Protein AF-A0A9E3RQC8-F1 (afdb_monomer_lite)

pLDDT: mean 77.45, std 16.94, range [36.75, 97.0]

Sequence (152 aa):
MVALAWPIGEGFVTQTVGWWGEYVALGPQVWKTPVYCMLIGWLSSTHIFYVGRRTLEFGFEMKWAVANTALTALLLGILGENLFVWAGMWRYHESTSDWFSVPAFVPVAYAAGYSVLPLLRNWRLASTTLVWATTLLLASIGLGLATGFFPR

Secondary structure (DSSP, 8-state):
-HHHHHHHHHHHHHHHH---EE----STTTTTHHHHHHHHHHHHHHHHHHHHHHHHHTT--HHHHHHHHHHHHHHHHHHHHHHHHHTTS-EEPP-SSEETTEETHHHHHHHHHHHTGGGGTTS-HHHHHHHHHHHHHHHHHHHHHHTT-S--

Structure (mmCIF, N/CA/C/O backbone):
data_AF-A0A9E3RQC8-F1
#
_entry.id   AF-A0A9E3RQC8-F1
#
loop_
_atom_site.group_PDB
_atom_site.id
_atom_site.type_symbol
_atom_site.label_atom_id
_atom_site.label_alt_id
_atom_site.label_comp_id
_atom_site.label_asym_id
_atom_site.label_entity_id
_atom_site.label_seq_id
_atom_site.pdbx_PDB_ins_code
_atom_site.Cartn_x
_atom_site.Cartn_y
_atom_site.Cartn_z
_atom_site.occupancy
_atom_site.B_iso_or_equiv
_atom_site.auth_seq_id
_atom_site.auth_comp_id
_atom_site.auth_asym_id
_atom_site.auth_atom_id
_atom_site.pdbx_PDB_model_num
ATOM 1 N N . MET A 1 1 ? -14.088 -7.291 -3.295 1.00 36.88 1 MET A N 1
ATOM 2 C CA . MET A 1 1 ? -14.185 -5.935 -3.887 1.00 36.88 1 MET A CA 1
ATOM 3 C C . MET A 1 1 ? -12.816 -5.311 -4.123 1.00 36.88 1 MET A C 1
ATOM 5 O O . MET A 1 1 ? -12.560 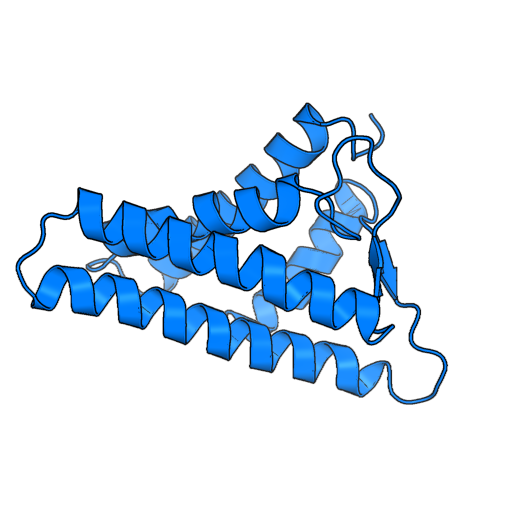-4.974 -5.266 1.00 36.88 1 MET A O 1
ATOM 9 N N . VAL A 1 2 ? -11.913 -5.257 -3.131 1.00 39.19 2 VAL A N 1
ATOM 10 C CA . VAL A 1 2 ? -10.510 -4.794 -3.309 1.00 39.19 2 VAL A CA 1
ATOM 11 C C . VAL A 1 2 ? -9.800 -5.498 -4.479 1.00 39.19 2 VAL A C 1
ATOM 13 O O . VAL A 1 2 ? -9.221 -4.850 -5.338 1.00 39.19 2 VAL A O 1
ATOM 16 N N . ALA A 1 3 ? -9.983 -6.816 -4.574 1.00 37.09 3 ALA A N 1
ATOM 17 C CA . ALA A 1 3 ? -9.513 -7.668 -5.665 1.00 37.09 3 ALA A CA 1
ATOM 18 C C . ALA A 1 3 ? -9.962 -7.214 -7.079 1.00 37.09 3 ALA A C 1
ATOM 20 O O . ALA A 1 3 ? -9.180 -7.275 -8.015 1.00 37.09 3 ALA A O 1
ATOM 21 N N . LEU A 1 4 ? -11.197 -6.729 -7.250 1.00 39.62 4 LEU A N 1
ATOM 22 C CA . LEU A 1 4 ? -11.721 -6.287 -8.557 1.00 39.62 4 LEU A CA 1
ATOM 23 C C . LEU A 1 4 ? -11.396 -4.819 -8.857 1.00 39.62 4 LEU A C 1
ATOM 25 O O . LEU A 1 4 ? -11.308 -4.432 -10.018 1.00 39.62 4 LEU A O 1
ATOM 29 N N . ALA A 1 5 ? -11.217 -4.007 -7.814 1.00 48.97 5 ALA A N 1
ATOM 30 C CA . ALA A 1 5 ? -10.860 -2.601 -7.950 1.00 48.97 5 ALA A CA 1
ATOM 31 C C . ALA A 1 5 ? -9.422 -2.419 -8.453 1.00 48.97 5 ALA A C 1
ATOM 33 O O . ALA A 1 5 ? -9.152 -1.439 -9.135 1.00 48.97 5 ALA A O 1
ATOM 34 N N . TRP A 1 6 ? -8.529 -3.368 -8.157 1.00 49.19 6 TRP A N 1
ATOM 35 C CA . TRP A 1 6 ? -7.134 -3.318 -8.588 1.00 49.19 6 TRP A CA 1
ATOM 36 C C . TRP A 1 6 ? -6.960 -3.346 -10.118 1.00 49.19 6 TRP A C 1
ATOM 38 O O . TRP A 1 6 ? -6.456 -2.361 -10.637 1.00 49.19 6 TRP A O 1
ATOM 48 N N . PRO A 1 7 ? -7.433 -4.359 -10.878 1.00 50.59 7 PRO A N 1
ATOM 49 C CA . PRO A 1 7 ? -7.249 -4.382 -12.335 1.00 50.59 7 PRO A CA 1
ATOM 50 C C . PRO A 1 7 ? -7.977 -3.237 -13.059 1.00 50.59 7 PRO A C 1
ATOM 52 O O . PRO A 1 7 ? -7.489 -2.736 -14.067 1.00 50.59 7 PRO A O 1
ATOM 55 N N . ILE A 1 8 ? -9.129 -2.788 -12.543 1.00 53.41 8 ILE A N 1
ATOM 56 C CA . ILE A 1 8 ? -9.865 -1.641 -13.106 1.00 53.41 8 ILE A CA 1
ATOM 57 C C . ILE A 1 8 ? -9.125 -0.329 -12.815 1.00 53.41 8 ILE A C 1
ATOM 59 O O . ILE A 1 8 ? -8.983 0.509 -13.702 1.00 53.41 8 ILE A O 1
ATOM 63 N N . GLY A 1 9 ? -8.650 -0.152 -11.581 1.00 55.91 9 GLY A N 1
ATOM 64 C CA . GLY A 1 9 ? -7.890 1.021 -11.163 1.00 55.91 9 GLY A CA 1
ATOM 65 C C . GLY A 1 9 ? -6.545 1.111 -11.874 1.00 55.91 9 GLY A C 1
ATOM 66 O O . GLY A 1 9 ? -6.210 2.169 -12.392 1.00 55.91 9 GLY A O 1
ATOM 67 N N . GLU A 1 10 ? -5.822 -0.003 -11.977 1.00 53.72 10 GLU A N 1
ATOM 68 C CA . GLU A 1 10 ? -4.589 -0.124 -12.754 1.00 53.72 10 GLU A CA 1
ATOM 69 C C . GLU A 1 10 ? -4.846 0.234 -14.219 1.00 53.72 10 GLU A C 1
ATOM 71 O O . GLU A 1 10 ? -4.161 1.100 -14.754 1.00 53.72 10 GLU A O 1
ATOM 76 N N . GLY A 1 11 ? -5.888 -0.327 -14.845 1.00 51.75 11 GLY A N 1
ATOM 77 C CA . GLY A 1 11 ? -6.274 0.017 -16.215 1.00 51.75 11 GLY A CA 1
ATOM 78 C C . GLY A 1 11 ? -6.578 1.507 -16.407 1.00 51.75 11 GLY A C 1
ATOM 79 O O . GLY A 1 11 ? -6.119 2.103 -17.379 1.00 51.75 11 GLY A O 1
ATOM 80 N N . PHE A 1 12 ? -7.289 2.132 -15.464 1.00 55.97 12 PHE A N 1
ATOM 81 C CA . PHE A 1 12 ? -7.585 3.564 -15.513 1.00 55.97 12 PHE A CA 1
ATOM 82 C C . PHE A 1 12 ? -6.316 4.411 -15.358 1.00 55.97 12 PHE A C 1
ATOM 84 O O . PHE A 1 12 ? -6.038 5.239 -16.218 1.00 55.97 12 PHE A O 1
ATOM 91 N N . VAL A 1 13 ? -5.503 4.155 -14.326 1.00 55.75 13 VAL A N 1
ATOM 92 C CA . VAL A 1 13 ? -4.241 4.875 -14.061 1.00 55.75 13 VAL A CA 1
ATOM 93 C C . VAL A 1 13 ? -3.300 4.786 -15.254 1.00 55.75 13 VAL A C 1
ATOM 95 O O . VAL A 1 13 ? -2.778 5.804 -15.697 1.00 55.75 13 VAL A O 1
ATOM 98 N N . THR A 1 14 ? -3.156 3.590 -15.817 1.00 58.22 14 THR A N 1
ATOM 99 C CA . THR A 1 14 ? -2.349 3.324 -17.012 1.00 58.22 14 THR A CA 1
ATOM 100 C C . THR A 1 14 ? -2.768 4.187 -18.189 1.00 58.22 14 THR A C 1
ATOM 102 O O . THR A 1 14 ? -1.927 4.792 -18.851 1.00 58.22 14 THR A O 1
ATOM 105 N N . GLN A 1 15 ? -4.073 4.239 -18.461 1.00 57.78 15 GLN A N 1
ATOM 106 C CA . GLN A 1 15 ? -4.615 5.003 -19.578 1.00 57.78 15 GLN A CA 1
ATOM 107 C C . GLN A 1 15 ? -4.525 6.512 -19.340 1.00 57.78 15 GLN A C 1
ATOM 109 O O . GLN A 1 15 ? -4.327 7.257 -20.295 1.00 57.78 15 GLN A O 1
ATOM 114 N N . THR A 1 16 ? -4.671 6.972 -18.094 1.00 57.59 16 THR A N 1
ATOM 115 C CA . THR A 1 16 ? -4.724 8.407 -17.779 1.00 57.59 16 THR A CA 1
ATOM 116 C C . THR A 1 16 ? -3.370 9.046 -17.487 1.00 57.59 16 THR A C 1
ATOM 118 O O . THR A 1 16 ? -3.202 10.228 -17.762 1.00 57.59 16 THR A O 1
ATOM 121 N N . VAL A 1 17 ? -2.425 8.305 -16.904 1.00 56.12 17 VAL A N 1
ATOM 122 C CA . VAL A 1 17 ? -1.144 8.839 -16.393 1.00 56.12 17 VAL A CA 1
ATOM 123 C C . VAL A 1 17 ? 0.069 8.177 -17.065 1.00 56.12 17 VAL A C 1
ATOM 125 O O . VAL A 1 17 ? 1.209 8.555 -16.816 1.00 56.12 17 VAL A O 1
ATOM 128 N N . GLY A 1 18 ? -0.161 7.207 -17.952 1.00 53.84 18 GLY A N 1
ATOM 129 C CA . GLY A 1 18 ? 0.891 6.404 -18.563 1.00 53.84 18 GLY A CA 1
ATOM 130 C C . GLY A 1 18 ? 1.216 5.147 -17.751 1.00 53.84 18 GLY A C 1
ATOM 131 O O . GLY A 1 18 ? 0.959 5.046 -16.552 1.00 53.84 18 GLY A O 1
ATOM 132 N N . TRP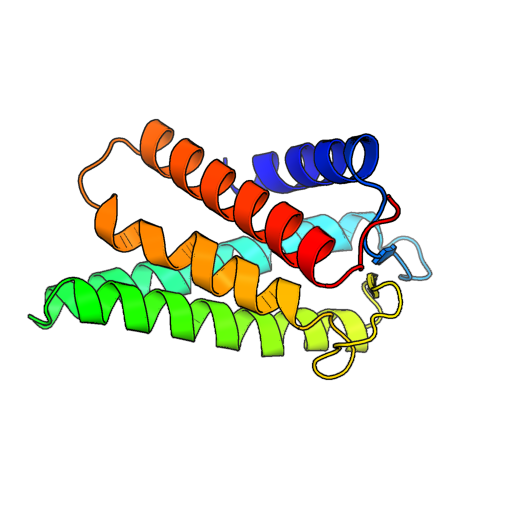 A 1 19 ? 1.749 4.144 -18.444 1.00 57.75 19 TRP A N 1
ATOM 133 C CA . TRP A 1 19 ? 2.053 2.823 -17.892 1.00 57.75 19 TRP A CA 1
ATOM 134 C C . TRP A 1 19 ? 3.338 2.852 -17.044 1.00 57.75 19 TRP A C 1
ATOM 136 O O . TRP A 1 19 ? 4.378 3.331 -17.491 1.00 57.75 19 TR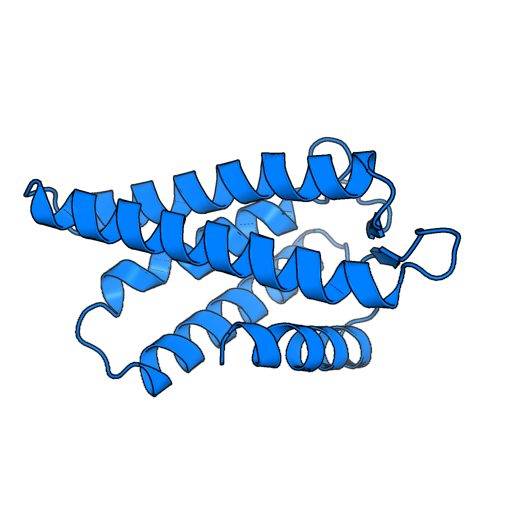P A O 1
ATOM 146 N N . TRP A 1 20 ? 3.258 2.333 -15.817 1.00 64.94 20 TRP A N 1
ATOM 147 C CA . TRP A 1 20 ? 4.324 2.339 -14.801 1.00 64.94 20 TRP A CA 1
ATOM 148 C C . TRP A 1 20 ? 5.304 1.150 -14.822 1.00 64.94 20 TRP A C 1
ATOM 150 O O . TRP A 1 20 ? 6.262 1.139 -14.055 1.00 64.94 20 TRP A O 1
ATOM 160 N N . GLY A 1 21 ? 5.111 0.145 -15.673 1.00 57.81 21 GLY A N 1
ATOM 161 C CA . GLY A 1 21 ? 5.970 -1.044 -15.710 1.00 57.81 21 GLY A CA 1
ATOM 162 C C . GLY A 1 21 ? 5.810 -1.814 -17.009 1.00 57.81 21 GLY A C 1
ATOM 163 O O . GLY A 1 21 ? 5.322 -1.258 -17.964 1.00 57.81 21 GLY A O 1
ATOM 164 N N . GLU A 1 22 ? 6.193 -3.078 -17.091 1.00 59.75 22 GLU A N 1
ATOM 165 C CA . GLU A 1 22 ? 5.791 -3.995 -18.156 1.00 59.75 22 GLU A CA 1
ATOM 166 C C . GLU A 1 22 ? 5.656 -5.399 -17.570 1.00 59.75 22 GLU A C 1
ATOM 168 O O . GLU A 1 22 ? 6.498 -5.833 -16.783 1.00 59.75 22 GLU A O 1
ATOM 173 N N . TYR A 1 23 ? 4.621 -6.142 -17.959 1.00 57.34 23 TYR A N 1
ATOM 174 C CA . TYR A 1 23 ? 4.539 -7.563 -17.627 1.00 57.34 23 TYR A CA 1
ATOM 175 C C . TYR A 1 23 ? 5.551 -8.331 -18.485 1.00 57.34 23 TYR A C 1
ATOM 177 O O . TYR A 1 23 ? 5.408 -8.391 -19.704 1.00 57.34 23 TYR A O 1
ATOM 185 N N . VAL A 1 24 ? 6.575 -8.913 -17.854 1.00 55.56 24 VAL A N 1
ATOM 186 C CA . VAL A 1 24 ? 7.699 -9.578 -18.555 1.00 55.56 24 VAL A CA 1
ATOM 187 C C . VAL A 1 24 ? 7.570 -11.102 -18.544 1.00 55.56 24 VAL A C 1
ATOM 189 O O . VAL A 1 24 ? 8.392 -11.798 -19.134 1.00 55.56 24 VAL A O 1
ATOM 192 N N . ALA A 1 25 ? 6.538 -11.652 -17.901 1.00 52.72 25 ALA A N 1
ATOM 193 C CA . ALA A 1 25 ? 6.374 -13.096 -17.788 1.00 52.72 25 ALA A CA 1
ATOM 194 C C . ALA A 1 25 ? 6.217 -13.761 -19.176 1.00 52.72 25 ALA A C 1
ATOM 196 O O . ALA A 1 25 ? 5.145 -13.747 -19.784 1.00 52.72 25 ALA A O 1
ATOM 197 N N . LEU A 1 26 ? 7.300 -14.376 -19.664 1.00 39.16 26 LEU A N 1
ATOM 198 C CA . LEU A 1 26 ? 7.338 -15.187 -20.879 1.00 39.16 26 LE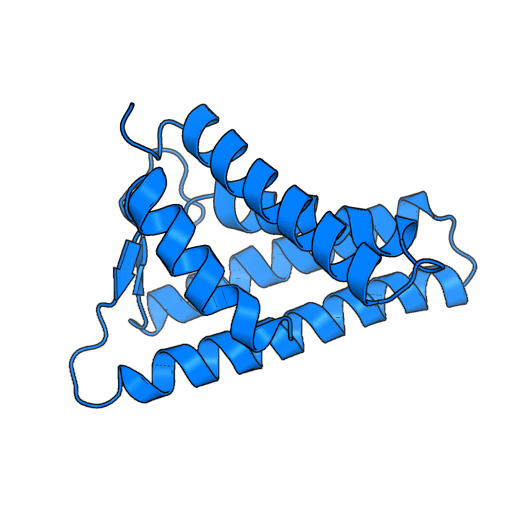U A CA 1
ATOM 199 C C . LEU A 1 26 ? 6.555 -16.493 -20.654 1.00 39.16 26 LEU A C 1
ATOM 201 O O . LEU A 1 26 ? 7.033 -17.411 -19.989 1.00 39.16 26 LEU A O 1
ATOM 205 N N . GLY A 1 27 ? 5.348 -16.595 -21.221 1.00 41.50 27 GLY A N 1
ATOM 206 C CA . GLY A 1 27 ? 4.599 -17.854 -21.345 1.00 41.50 27 GLY A CA 1
ATOM 207 C C . GLY A 1 27 ? 3.102 -17.768 -20.999 1.00 41.50 27 GLY A C 1
ATOM 208 O O . GLY A 1 27 ? 2.620 -16.722 -20.566 1.00 41.50 27 GLY A O 1
ATOM 209 N N . PRO A 1 28 ? 2.338 -18.876 -21.135 1.00 36.75 28 PRO A N 1
ATOM 210 C CA . PRO A 1 28 ? 0.875 -18.942 -20.940 1.00 36.75 28 PRO A CA 1
ATOM 211 C C . PRO A 1 28 ? 0.391 -18.666 -19.495 1.00 36.75 28 PRO A C 1
ATOM 213 O O . PRO A 1 28 ? -0.760 -18.933 -19.153 1.00 36.75 28 PRO A O 1
ATOM 216 N N . GLN A 1 29 ? 1.255 -18.131 -18.629 1.00 43.12 29 GLN A N 1
ATOM 217 C CA . GLN A 1 29 ? 1.004 -17.863 -17.213 1.00 43.12 29 GLN A CA 1
ATOM 218 C C . GLN A 1 29 ? 0.608 -16.413 -16.899 1.00 43.12 29 GLN A C 1
ATOM 220 O O . GLN A 1 29 ? 0.275 -16.138 -15.750 1.00 43.12 29 GLN A O 1
ATOM 225 N N . VAL A 1 30 ? 0.529 -15.520 -17.896 1.00 40.53 30 VAL A N 1
ATOM 226 C CA . VAL A 1 30 ? 0.009 -14.142 -17.735 1.00 40.53 30 VAL A CA 1
ATOM 227 C C . VAL A 1 30 ? -1.400 -14.111 -17.125 1.00 40.53 30 VAL A C 1
ATOM 229 O O . VAL A 1 30 ? -1.762 -13.144 -16.480 1.00 40.53 30 VAL A O 1
ATOM 232 N N . TRP A 1 31 ? -2.190 -15.182 -17.241 1.00 38.59 31 TRP A N 1
ATOM 233 C CA . TRP A 1 31 ? -3.510 -15.287 -16.599 1.00 38.59 31 TRP A CA 1
ATOM 234 C C . TRP A 1 31 ? -3.456 -15.730 -15.128 1.00 38.59 31 TRP A C 1
ATOM 236 O O . TRP A 1 31 ? -4.435 -15.583 -14.399 1.00 38.59 31 TRP A O 1
ATOM 246 N N . LYS A 1 32 ? -2.315 -16.256 -14.668 1.00 44.12 32 LYS A N 1
ATOM 247 C CA . LYS A 1 32 ? -2.072 -16.611 -13.264 1.00 44.12 32 LYS A CA 1
ATOM 248 C C . LYS A 1 32 ? -1.424 -15.458 -12.489 1.00 44.12 32 LYS A C 1
ATOM 250 O O . LYS A 1 32 ? -1.688 -15.338 -11.297 1.00 44.12 32 LYS A O 1
ATOM 255 N N . THR A 1 33 ? -0.667 -14.577 -13.149 1.00 53.59 33 THR A N 1
ATOM 256 C CA . THR A 1 33 ? -0.037 -13.387 -12.542 1.00 53.59 33 THR A CA 1
ATOM 257 C C . THR A 1 33 ? -1.055 -12.476 -11.836 1.00 53.59 33 THR A C 1
ATOM 259 O O . THR A 1 33 ? -0.872 -12.240 -10.647 1.00 53.59 33 THR A O 1
ATOM 262 N N . PRO A 1 34 ? -2.190 -12.070 -12.450 1.00 53.78 34 PRO A N 1
ATOM 263 C CA . PRO A 1 34 ? -3.182 -11.212 -11.808 1.00 53.78 34 PRO A CA 1
ATOM 264 C C . PRO A 1 34 ? -3.805 -11.875 -10.585 1.00 53.78 34 PRO A C 1
ATOM 266 O O . PRO A 1 34 ? -3.955 -11.233 -9.556 1.00 53.78 34 PRO A O 1
ATOM 269 N N . VAL A 1 35 ? -4.116 -13.174 -10.656 1.00 60.38 35 VAL A N 1
ATOM 270 C CA . VAL A 1 35 ? -4.703 -13.905 -9.524 1.00 60.38 35 VAL A CA 1
ATOM 271 C C . VAL A 1 35 ? -3.716 -13.982 -8.358 1.00 60.38 35 VAL A C 1
ATOM 273 O O . VAL A 1 35 ? -4.118 -13.747 -7.223 1.00 60.38 35 VAL A O 1
ATOM 276 N N . TYR A 1 36 ? -2.429 -14.242 -8.608 1.00 60.25 36 TYR A N 1
ATOM 277 C CA . TYR A 1 36 ? -1.410 -14.242 -7.553 1.00 60.25 36 TYR A CA 1
ATOM 278 C C . TYR A 1 36 ? -1.157 -12.845 -6.980 1.00 60.25 36 TYR A C 1
ATOM 280 O O . TYR A 1 36 ? -1.113 -12.712 -5.759 1.00 60.25 36 TYR A O 1
ATOM 288 N N . CYS A 1 37 ? -1.077 -11.805 -7.814 1.00 65.69 37 CYS A N 1
ATOM 289 C CA . CYS A 1 37 ? -0.971 -10.417 -7.354 1.00 65.69 37 CYS A CA 1
ATOM 290 C C . CYS A 1 37 ? -2.181 -10.017 -6.511 1.00 65.69 37 CYS A C 1
ATOM 292 O O . CYS A 1 37 ? -2.034 -9.414 -5.453 1.00 65.69 37 CYS A O 1
ATOM 294 N N . MET A 1 38 ? -3.383 -10.411 -6.934 1.00 65.88 38 MET A N 1
ATOM 295 C CA . MET A 1 38 ? -4.620 -10.162 -6.200 1.00 65.88 38 MET A CA 1
ATOM 296 C C . MET A 1 38 ? -4.660 -10.927 -4.875 1.00 65.88 38 MET A C 1
ATOM 298 O O . MET A 1 38 ? -5.068 -10.358 -3.865 1.00 65.88 38 MET A O 1
ATOM 302 N N . LEU A 1 39 ? -4.236 -12.195 -4.848 1.00 67.62 39 LEU A N 1
ATOM 303 C CA . LEU A 1 39 ? -4.203 -13.010 -3.631 1.00 67.62 39 LEU A CA 1
ATOM 304 C C . LEU A 1 39 ? -3.147 -12.513 -2.644 1.00 67.62 39 LEU A C 1
ATOM 306 O O . LEU A 1 39 ? -3.449 -12.362 -1.464 1.00 67.62 39 LEU A O 1
ATOM 310 N N . ILE A 1 40 ? -1.933 -12.224 -3.109 1.00 73.62 40 ILE A N 1
ATOM 311 C CA . ILE A 1 40 ? -0.856 -11.710 -2.257 1.00 73.62 40 ILE A CA 1
ATOM 312 C C . ILE A 1 40 ? -1.173 -10.283 -1.819 1.00 73.62 40 ILE A C 1
ATOM 314 O O . ILE A 1 40 ? -1.051 -9.981 -0.638 1.00 73.62 40 ILE A O 1
ATOM 318 N N . GLY A 1 41 ? -1.685 -9.433 -2.709 1.00 76.12 41 GLY A N 1
ATOM 319 C CA . GLY A 1 41 ? -2.190 -8.107 -2.360 1.00 76.12 41 GLY A CA 1
ATOM 320 C C . GLY A 1 41 ? -3.296 -8.176 -1.306 1.00 76.12 41 GLY A C 1
ATOM 321 O O . GLY A 1 41 ? -3.280 -7.412 -0.341 1.00 76.12 41 GLY A O 1
ATOM 322 N N . TRP A 1 42 ? -4.216 -9.141 -1.415 1.00 76.12 42 TRP A N 1
ATOM 323 C CA . TRP A 1 42 ? -5.252 -9.385 -0.410 1.00 76.12 42 TRP A CA 1
ATOM 324 C C . TRP A 1 42 ? -4.684 -9.882 0.927 1.00 76.12 42 TRP A C 1
ATOM 326 O O . TRP A 1 42 ? -5.080 -9.370 1.978 1.00 76.12 42 TRP A O 1
ATOM 336 N N . LEU A 1 43 ? -3.743 -10.831 0.916 1.00 81.44 43 LEU A N 1
ATOM 337 C CA . LEU A 1 43 ? -3.074 -11.325 2.125 1.00 81.44 43 LEU A CA 1
ATOM 338 C C . LEU A 1 43 ? -2.289 -10.207 2.821 1.00 81.44 43 LEU A C 1
ATOM 340 O O . LEU A 1 43 ? -2.452 -10.011 4.025 1.00 81.44 43 LEU A O 1
ATOM 344 N N . SER A 1 44 ? -1.522 -9.422 2.064 1.00 85.50 44 SER A N 1
ATOM 345 C CA . SER A 1 44 ? -0.795 -8.247 2.551 1.00 85.50 44 SER A CA 1
ATOM 346 C C . SER A 1 44 ? -1.747 -7.217 3.153 1.00 85.50 44 SER A C 1
ATOM 348 O O . SER A 1 44 ? -1.551 -6.797 4.291 1.00 85.50 44 SER A O 1
ATOM 350 N N . SER A 1 45 ? -2.839 -6.880 2.456 1.00 85.00 45 SER A N 1
ATOM 351 C CA . SER A 1 45 ? -3.875 -5.963 2.962 1.00 85.00 45 SER A CA 1
ATOM 352 C C . SER A 1 45 ? -4.467 -6.450 4.284 1.00 85.00 45 SER A C 1
ATOM 354 O O . SER A 1 45 ? -4.635 -5.679 5.230 1.00 85.00 45 SER A O 1
ATOM 356 N N . THR A 1 46 ? -4.776 -7.747 4.356 1.00 86.12 46 THR A N 1
ATOM 357 C CA . THR A 1 46 ? -5.362 -8.379 5.541 1.00 86.12 46 THR A CA 1
ATOM 358 C C . THR A 1 46 ? -4.380 -8.354 6.707 1.00 86.12 46 THR A C 1
ATOM 360 O O . THR A 1 46 ? -4.772 -8.023 7.826 1.00 86.12 46 THR A O 1
ATOM 363 N N . HIS A 1 47 ? -3.101 -8.636 6.452 1.00 90.44 47 HIS A N 1
ATOM 364 C CA . HIS A 1 47 ? -2.050 -8.567 7.461 1.00 90.44 47 HIS A CA 1
ATOM 365 C C . HIS A 1 47 ? -1.858 -7.139 7.988 1.00 90.44 47 HIS A C 1
ATOM 367 O O . HIS A 1 47 ? -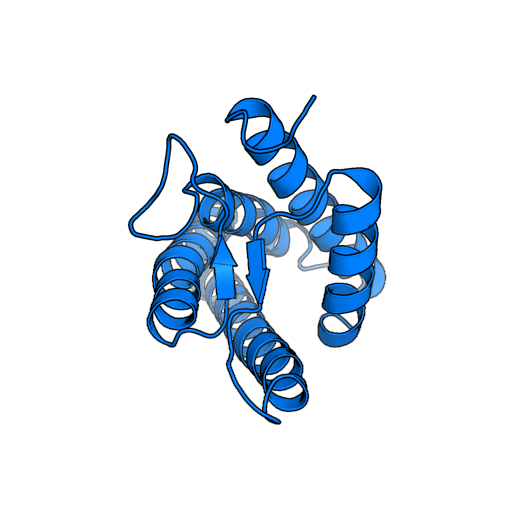1.848 -6.933 9.200 1.00 90.44 47 HIS A O 1
ATOM 373 N N . ILE A 1 48 ? -1.785 -6.141 7.104 1.00 91.88 48 ILE A N 1
ATOM 374 C CA . ILE A 1 48 ? -1.647 -4.729 7.491 1.00 91.88 48 ILE A CA 1
ATOM 375 C C . ILE A 1 48 ? -2.836 -4.296 8.358 1.00 91.88 48 ILE A C 1
ATOM 377 O O . ILE A 1 48 ? -2.650 -3.709 9.426 1.00 91.88 48 ILE A O 1
ATOM 381 N N . PHE A 1 49 ? -4.062 -4.639 7.948 1.00 88.19 49 PHE A N 1
ATOM 382 C CA . PHE A 1 49 ? -5.262 -4.348 8.731 1.00 88.19 49 PHE A CA 1
ATOM 383 C C . PHE A 1 49 ? -5.236 -5.034 10.103 1.00 88.19 49 PHE A C 1
ATOM 385 O O . PHE A 1 49 ? -5.546 -4.407 11.119 1.00 88.19 49 PHE A O 1
ATOM 392 N N . TYR A 1 50 ? -4.829 -6.305 10.144 1.00 91.50 50 TYR A N 1
ATOM 393 C CA . TYR A 1 50 ? -4.681 -7.061 11.382 1.00 91.50 50 TYR A CA 1
ATOM 394 C C . TYR A 1 50 ? -3.687 -6.389 12.339 1.00 91.50 50 TYR A C 1
ATOM 396 O O . TYR A 1 50 ? -4.028 -6.169 13.500 1.00 91.50 50 TYR A O 1
ATOM 404 N N . VAL A 1 51 ? -2.505 -5.986 11.862 1.00 92.94 51 VAL A N 1
ATOM 405 C CA . VAL A 1 51 ? -1.490 -5.295 12.676 1.00 92.94 51 VAL A CA 1
ATOM 406 C C . VAL A 1 51 ? -2.030 -3.982 13.248 1.00 92.94 51 VAL A C 1
ATOM 408 O O . VAL A 1 51 ? -1.882 -3.719 14.446 1.00 92.94 51 VAL A O 1
ATOM 411 N N . GLY A 1 52 ? -2.707 -3.172 12.429 1.00 91.81 52 GLY A N 1
ATOM 412 C CA . GLY A 1 52 ? -3.315 -1.919 12.884 1.00 91.81 52 GLY A CA 1
ATOM 413 C C . GLY A 1 52 ? -4.366 -2.135 13.967 1.00 91.81 52 GLY A C 1
ATOM 414 O O . GLY A 1 52 ? -4.343 -1.479 15.010 1.00 91.81 52 GLY A O 1
ATOM 415 N N . ARG A 1 53 ? -5.256 -3.109 13.755 1.00 90.50 53 ARG A N 1
ATOM 416 C CA . ARG A 1 53 ? -6.296 -3.467 14.721 1.00 90.50 53 ARG A CA 1
ATOM 417 C C . ARG A 1 53 ? -5.700 -3.995 16.027 1.00 90.50 53 ARG A C 1
ATOM 419 O O . ARG A 1 53 ? -6.087 -3.526 17.092 1.00 90.50 53 ARG A O 1
ATOM 426 N N . ARG A 1 54 ? -4.729 -4.911 15.958 1.00 94.75 54 ARG A N 1
ATOM 427 C CA . ARG A 1 54 ? -4.048 -5.458 17.143 1.00 94.75 54 ARG A CA 1
ATOM 428 C C . ARG A 1 54 ? -3.314 -4.389 17.936 1.00 94.75 54 ARG A C 1
ATOM 430 O O . ARG A 1 54 ? -3.353 -4.426 19.158 1.00 94.75 54 ARG A O 1
ATOM 437 N N . THR A 1 55 ? -2.700 -3.417 17.262 1.00 94.69 55 THR A N 1
ATOM 438 C CA . THR A 1 55 ? -2.044 -2.283 17.931 1.00 94.69 55 THR A CA 1
ATOM 439 C C . THR A 1 55 ? -3.035 -1.528 18.825 1.00 94.69 55 THR A C 1
ATOM 441 O O . THR A 1 55 ? -2.733 -1.251 19.982 1.00 94.69 55 THR A O 1
ATOM 444 N N . LEU A 1 56 ? -4.251 -1.272 18.336 1.00 93.56 56 LEU A N 1
ATOM 445 C CA . LEU A 1 56 ? -5.309 -0.643 19.135 1.00 93.56 56 LEU A CA 1
ATOM 446 C C . LEU A 1 56 ? -5.827 -1.559 20.254 1.00 93.56 56 LEU A C 1
ATOM 448 O O . LEU A 1 56 ? -6.056 -1.094 21.365 1.00 93.56 56 LEU A O 1
ATOM 452 N N . GLU A 1 57 ? -6.001 -2.855 19.980 1.00 94.44 57 GLU A N 1
ATOM 453 C CA . GLU A 1 57 ? -6.465 -3.835 20.977 1.00 94.44 57 GLU A CA 1
ATOM 454 C C . GLU A 1 57 ? -5.464 -4.033 22.126 1.00 94.44 57 GLU A C 1
ATOM 456 O O . GLU A 1 57 ? -5.871 -4.334 23.243 1.00 94.44 57 GLU A O 1
ATOM 461 N N . PHE A 1 58 ? -4.168 -3.816 21.883 1.00 95.44 58 PHE A N 1
ATOM 462 C CA . PHE A 1 58 ? -3.138 -3.794 22.925 1.00 95.44 58 PHE A CA 1
ATOM 463 C C . PHE A 1 58 ? -3.122 -2.498 23.756 1.00 95.44 58 PHE A C 1
ATOM 465 O O . PHE A 1 58 ? -2.311 -2.373 24.669 1.00 95.44 58 PHE A O 1
ATOM 472 N N . GLY A 1 59 ? -4.011 -1.543 23.468 1.00 94.62 59 GLY A N 1
ATOM 473 C CA . GLY A 1 59 ? -4.150 -0.298 24.222 1.00 94.62 59 GLY A CA 1
ATOM 474 C C . GLY A 1 59 ? -3.266 0.850 23.732 1.00 94.62 59 GLY A C 1
ATOM 475 O O . GLY A 1 59 ? -3.222 1.892 24.383 1.00 94.62 59 GLY A O 1
ATOM 476 N N . PHE A 1 60 ? -2.578 0.707 22.593 1.00 95.12 60 PHE A N 1
ATOM 477 C CA . PHE A 1 60 ? -1.814 1.816 22.023 1.00 95.12 60 PHE A CA 1
ATOM 478 C C . PHE A 1 60 ? -2.729 2.880 21.402 1.00 95.12 60 PHE A C 1
ATOM 480 O O . PHE A 1 60 ? -3.798 2.597 20.856 1.00 95.12 60 PHE A O 1
ATOM 487 N N . GLU A 1 61 ? -2.266 4.130 21.441 1.00 95.38 61 GLU A N 1
ATOM 488 C CA . GLU A 1 61 ? -2.948 5.260 20.810 1.00 95.38 61 GLU A CA 1
ATOM 489 C C . GLU A 1 61 ? -3.056 5.116 19.282 1.00 95.38 61 GLU A C 1
ATOM 491 O O . GLU A 1 61 ? -2.245 4.457 18.626 1.00 95.38 61 GLU A O 1
ATOM 496 N N . MET A 1 62 ? -4.016 5.836 18.690 1.00 95.56 62 MET A N 1
ATOM 497 C CA . MET A 1 62 ? -4.272 5.829 17.245 1.00 95.56 62 MET A CA 1
ATOM 498 C C . MET A 1 62 ? -3.021 6.117 16.406 1.00 95.56 62 MET A C 1
ATOM 500 O O . MET A 1 62 ? -2.798 5.449 15.400 1.00 95.56 62 MET A O 1
ATOM 504 N N . LYS A 1 63 ? -2.177 7.068 16.829 1.00 96.00 63 LYS A N 1
ATOM 505 C CA . LYS A 1 63 ? -0.945 7.429 16.106 1.00 96.00 63 LYS A CA 1
ATOM 506 C C . LYS A 1 63 ? 0.002 6.239 15.920 1.00 96.00 63 LYS A C 1
ATOM 508 O O . LYS A 1 63 ? 0.631 6.120 14.875 1.00 96.00 63 LYS A O 1
ATOM 513 N N . TRP A 1 64 ? 0.050 5.326 16.891 1.00 96.38 64 TRP A N 1
ATOM 514 C CA . TRP A 1 64 ? 0.877 4.122 16.820 1.00 96.38 64 TRP A CA 1
ATOM 515 C C . TRP A 1 64 ? 0.276 3.075 15.889 1.00 96.38 64 TRP A C 1
ATOM 517 O O . TRP A 1 64 ? 1.010 2.429 15.151 1.00 96.38 64 TRP A O 1
ATOM 527 N N . ALA A 1 65 ? -1.052 2.944 15.854 1.00 95.19 65 ALA A N 1
ATOM 528 C CA . ALA A 1 65 ? -1.718 2.090 14.873 1.00 95.19 65 ALA A CA 1
ATOM 529 C C . ALA A 1 65 ? -1.496 2.599 13.437 1.00 95.19 65 ALA A C 1
ATOM 531 O O . ALA A 1 65 ? -1.215 1.808 12.538 1.00 95.19 65 ALA A O 1
ATOM 532 N N . VAL A 1 66 ? -1.556 3.917 13.227 1.00 96.25 66 VAL A N 1
ATOM 533 C CA . VAL A 1 66 ? -1.224 4.571 11.948 1.00 96.25 66 VAL A CA 1
ATOM 534 C C . VAL A 1 66 ? 0.238 4.313 11.568 1.00 96.25 66 VAL A C 1
ATOM 536 O O . VAL A 1 66 ? 0.509 3.855 10.462 1.00 96.25 66 VAL A O 1
ATOM 539 N N . ALA A 1 67 ? 1.181 4.519 12.491 1.00 96.06 67 ALA A N 1
ATOM 540 C CA . ALA A 1 67 ? 2.600 4.273 12.239 1.00 96.06 67 ALA A CA 1
ATOM 541 C C . ALA A 1 67 ? 2.896 2.793 11.929 1.00 96.06 67 ALA A C 1
ATOM 543 O O . ALA A 1 67 ? 3.587 2.499 10.957 1.00 96.06 67 ALA A O 1
ATOM 544 N N . ASN A 1 68 ? 2.330 1.855 12.696 1.00 95.69 68 ASN A N 1
ATOM 545 C CA . ASN A 1 68 ? 2.534 0.420 12.485 1.00 95.69 68 ASN A CA 1
ATOM 546 C C . ASN A 1 68 ? 1.928 -0.066 11.167 1.00 95.69 68 ASN A C 1
ATOM 548 O O . ASN A 1 68 ? 2.550 -0.870 10.473 1.00 95.69 68 ASN A O 1
ATOM 552 N N . THR A 1 69 ? 0.737 0.415 10.797 1.00 95.25 69 THR A N 1
ATOM 553 C CA . THR A 1 69 ? 0.132 0.079 9.496 1.00 95.25 69 THR A CA 1
ATOM 554 C C . THR A 1 69 ? 0.955 0.629 8.340 1.00 95.25 69 THR A C 1
ATOM 556 O O . THR A 1 69 ? 1.241 -0.120 7.408 1.00 95.25 69 THR A O 1
ATOM 559 N N . ALA A 1 70 ? 1.404 1.884 8.430 1.00 95.94 70 ALA A N 1
ATOM 560 C CA . ALA A 1 70 ? 2.268 2.498 7.429 1.00 95.94 70 ALA A CA 1
ATOM 561 C C . ALA A 1 70 ? 3.597 1.744 7.281 1.00 95.94 70 ALA A C 1
ATOM 563 O O . ALA A 1 70 ? 3.980 1.394 6.169 1.00 95.94 70 ALA A O 1
ATOM 564 N N . LEU A 1 71 ? 4.271 1.433 8.393 1.00 97.00 71 LEU A N 1
ATOM 565 C CA . LEU A 1 71 ? 5.546 0.714 8.387 1.00 97.00 71 LEU A CA 1
ATOM 566 C C . LEU A 1 71 ? 5.395 -0.712 7.850 1.00 97.00 71 LEU A C 1
ATOM 568 O O . LEU A 1 71 ? 6.202 -1.153 7.039 1.00 97.00 71 LEU A O 1
ATOM 572 N N . THR A 1 72 ? 4.344 -1.427 8.255 1.00 96.25 72 THR A N 1
ATOM 573 C CA . THR A 1 72 ? 4.078 -2.784 7.754 1.00 96.25 72 THR A CA 1
ATOM 574 C C . THR A 1 72 ? 3.811 -2.763 6.251 1.00 96.25 72 THR A C 1
ATOM 576 O O . THR A 1 72 ? 4.365 -3.581 5.521 1.00 96.25 72 THR A O 1
ATOM 579 N N . ALA A 1 73 ? 3.008 -1.807 5.774 1.00 94.56 73 ALA A N 1
ATOM 580 C CA . ALA A 1 73 ? 2.734 -1.636 4.351 1.00 94.56 73 ALA A CA 1
ATOM 581 C C . ALA A 1 73 ? 3.993 -1.267 3.557 1.00 94.56 73 ALA A C 1
ATOM 583 O O . ALA A 1 73 ? 4.212 -1.823 2.485 1.00 94.56 73 ALA A O 1
ATOM 584 N N . LEU A 1 74 ? 4.842 -0.390 4.102 1.00 95.19 74 LEU A N 1
ATOM 585 C CA . LEU A 1 74 ? 6.128 -0.028 3.512 1.00 95.19 74 LEU A CA 1
ATOM 586 C C . LEU A 1 74 ? 7.026 -1.259 3.352 1.00 95.19 74 LEU A C 1
ATOM 588 O O . LEU A 1 74 ? 7.523 -1.518 2.263 1.00 95.19 74 LEU A O 1
ATOM 592 N N . LEU A 1 75 ? 7.211 -2.034 4.425 1.00 95.19 75 LEU A N 1
ATOM 593 C CA . LEU A 1 75 ? 8.089 -3.206 4.431 1.00 95.19 75 LEU A CA 1
ATOM 594 C C . LEU A 1 75 ? 7.569 -4.314 3.512 1.00 95.19 75 LEU A C 1
ATOM 596 O O . LEU A 1 75 ? 8.346 -4.889 2.754 1.00 95.19 75 LEU A O 1
ATOM 600 N N . LEU A 1 76 ? 6.262 -4.586 3.535 1.00 92.56 76 LEU A N 1
ATOM 601 C CA . LEU A 1 76 ? 5.642 -5.532 2.606 1.00 92.56 76 LEU A CA 1
ATOM 602 C C . LEU A 1 76 ? 5.698 -5.037 1.161 1.00 92.56 76 LEU A C 1
ATOM 604 O O . LEU A 1 76 ? 5.855 -5.859 0.268 1.00 92.56 76 LEU A O 1
ATOM 608 N N . GLY A 1 77 ? 5.613 -3.727 0.930 1.00 89.69 77 GLY A N 1
ATOM 609 C CA . GLY A 1 77 ? 5.843 -3.121 -0.376 1.00 89.69 77 GLY A CA 1
ATOM 610 C C . GLY A 1 77 ? 7.271 -3.352 -0.850 1.00 89.69 77 GLY A C 1
ATOM 611 O O . GLY A 1 77 ? 7.472 -3.931 -1.905 1.00 89.69 77 GLY A O 1
ATOM 612 N N . ILE A 1 78 ? 8.269 -2.985 -0.040 1.00 91.56 78 ILE A N 1
ATOM 613 C CA . ILE A 1 78 ? 9.690 -3.165 -0.372 1.00 91.56 78 ILE A CA 1
ATOM 614 C C . ILE A 1 78 ? 9.994 -4.632 -0.679 1.00 91.56 78 ILE A C 1
ATOM 616 O O . ILE A 1 78 ? 10.602 -4.923 -1.704 1.00 91.56 78 ILE A O 1
ATOM 620 N N . LEU A 1 79 ? 9.583 -5.553 0.196 1.00 90.06 79 LEU A N 1
ATOM 621 C CA . LEU A 1 79 ? 9.894 -6.973 0.047 1.00 90.06 79 LEU A CA 1
ATOM 622 C C . LEU A 1 79 ? 9.054 -7.627 -1.052 1.00 90.06 79 LEU A C 1
ATOM 624 O O . LEU A 1 79 ? 9.596 -8.319 -1.905 1.00 90.06 79 LEU A O 1
ATOM 628 N N . GLY A 1 80 ? 7.739 -7.415 -1.037 1.00 84.94 80 GLY A N 1
ATOM 629 C CA . GLY A 1 80 ? 6.801 -8.055 -1.954 1.00 84.94 80 GLY A CA 1
ATOM 630 C C . GLY A 1 80 ? 7.024 -7.634 -3.400 1.00 84.94 80 GLY A C 1
ATOM 631 O O . GLY A 1 80 ? 7.183 -8.495 -4.258 1.00 84.94 80 GLY A O 1
ATOM 632 N N . GLU A 1 81 ? 7.111 -6.327 -3.658 1.00 84.12 81 GLU A N 1
ATOM 633 C CA . GLU A 1 81 ? 7.339 -5.795 -5.007 1.00 84.12 81 GLU A CA 1
ATOM 634 C C . GLU A 1 81 ? 8.669 -6.291 -5.580 1.00 84.12 81 GLU A C 1
ATOM 636 O O . GLU A 1 81 ? 8.721 -6.797 -6.699 1.00 84.12 81 GLU A O 1
ATOM 641 N N . ASN A 1 82 ? 9.749 -6.245 -4.791 1.00 85.62 82 ASN A N 1
ATOM 642 C CA . ASN A 1 82 ? 11.048 -6.719 -5.263 1.00 85.62 82 ASN A CA 1
ATOM 643 C C . ASN A 1 82 ? 11.078 -8.231 -5.489 1.00 85.62 82 ASN A C 1
ATOM 645 O O . ASN A 1 82 ? 11.685 -8.677 -6.457 1.00 85.62 82 ASN A O 1
ATOM 649 N N . LEU A 1 83 ? 10.390 -9.026 -4.661 1.00 84.06 83 LEU A N 1
ATOM 650 C CA . LEU A 1 83 ? 10.242 -10.463 -4.904 1.00 84.06 83 LEU A CA 1
ATOM 651 C C . LEU A 1 83 ? 9.517 -10.738 -6.225 1.00 84.06 83 LEU A C 1
ATOM 653 O O . LEU A 1 83 ? 9.915 -11.646 -6.952 1.00 84.06 83 LEU A O 1
ATOM 657 N N . PHE A 1 84 ? 8.488 -9.958 -6.562 1.00 78.50 84 PHE A N 1
ATOM 658 C CA . PHE A 1 84 ? 7.770 -10.107 -7.827 1.00 78.50 84 PHE A CA 1
ATOM 659 C C . PHE A 1 84 ? 8.600 -9.697 -9.038 1.00 78.50 84 PHE A C 1
ATOM 661 O O . PHE A 1 84 ? 8.599 -10.409 -10.048 1.00 78.50 84 PHE A O 1
ATOM 668 N N . VAL A 1 85 ? 9.350 -8.601 -8.926 1.00 79.88 85 VAL A N 1
ATOM 669 C CA . VAL A 1 85 ? 10.277 -8.177 -9.976 1.00 79.88 85 VAL A CA 1
ATOM 670 C C . VAL A 1 85 ? 11.393 -9.211 -10.164 1.00 79.88 85 VAL A C 1
ATOM 672 O O . VAL A 1 85 ? 11.676 -9.611 -11.291 1.00 79.88 85 VAL A O 1
ATOM 675 N N . TRP A 1 86 ? 11.967 -9.741 -9.079 1.00 79.38 86 TRP A N 1
ATOM 676 C CA . TRP A 1 86 ? 12.983 -10.803 -9.135 1.00 79.38 86 TRP A CA 1
ATOM 677 C C . TRP A 1 86 ? 12.448 -12.129 -9.676 1.00 79.38 86 TRP A C 1
ATOM 679 O O . TRP A 1 86 ? 13.166 -12.842 -10.372 1.00 79.38 86 TRP A O 1
ATOM 689 N N . ALA A 1 87 ? 11.184 -12.454 -9.402 1.00 75.62 87 ALA A N 1
ATOM 690 C CA . ALA A 1 87 ? 10.504 -13.605 -9.990 1.00 75.62 87 ALA A CA 1
ATOM 691 C C . ALA A 1 87 ? 10.159 -13.406 -11.481 1.00 75.62 87 ALA A C 1
ATOM 693 O O . ALA A 1 87 ? 9.579 -14.302 -12.095 1.00 75.62 87 ALA A O 1
ATOM 694 N N . GLY A 1 88 ? 10.487 -12.248 -12.069 1.00 70.19 88 GLY A N 1
ATOM 695 C CA . GLY A 1 88 ? 10.217 -11.931 -13.470 1.00 70.19 88 GLY A CA 1
ATOM 696 C C . GLY A 1 88 ? 8.731 -11.748 -13.780 1.00 70.19 88 GLY A C 1
ATOM 697 O O . GLY A 1 88 ? 8.322 -11.903 -14.931 1.00 70.19 88 GLY A O 1
ATOM 698 N N . MET A 1 89 ? 7.903 -11.450 -12.770 1.00 71.00 89 MET A N 1
ATOM 699 C CA . MET A 1 89 ? 6.457 -11.285 -12.957 1.00 71.00 89 MET A CA 1
ATOM 700 C C . MET A 1 89 ? 6.130 -9.967 -13.671 1.00 71.00 89 MET A C 1
ATOM 702 O O . MET A 1 89 ? 5.268 -9.945 -14.552 1.00 71.00 89 MET A O 1
ATOM 706 N N . TRP A 1 90 ? 6.856 -8.896 -13.349 1.00 71.56 90 TRP A N 1
ATOM 707 C CA . TRP A 1 90 ? 6.881 -7.635 -14.092 1.00 71.56 90 TRP A CA 1
ATOM 708 C C . TRP A 1 90 ? 8.213 -6.915 -13.887 1.00 71.56 90 TRP A C 1
ATOM 710 O O . TRP A 1 90 ? 9.009 -7.282 -13.026 1.00 71.56 90 TRP A O 1
ATOM 720 N N . ARG A 1 91 ? 8.444 -5.875 -14.683 1.00 75.75 91 ARG A N 1
ATOM 721 C CA . ARG A 1 91 ? 9.504 -4.886 -14.482 1.00 75.75 91 ARG A CA 1
ATOM 722 C C . ARG A 1 91 ? 8.874 -3.519 -14.296 1.00 75.75 91 ARG A C 1
ATOM 724 O O . ARG A 1 91 ? 7.849 -3.243 -14.911 1.00 75.75 91 ARG A O 1
ATOM 731 N N . TYR A 1 92 ? 9.477 -2.668 -13.484 1.00 75.50 92 TYR A N 1
ATOM 732 C CA . TYR A 1 92 ? 9.158 -1.245 -13.504 1.00 75.50 92 TYR A CA 1
ATOM 733 C C . TYR A 1 92 ? 9.937 -0.557 -14.626 1.00 75.50 92 TYR A C 1
ATOM 735 O O . TYR A 1 92 ? 10.977 -1.059 -15.059 1.00 75.50 92 TYR A O 1
ATOM 743 N N . HIS A 1 93 ? 9.435 0.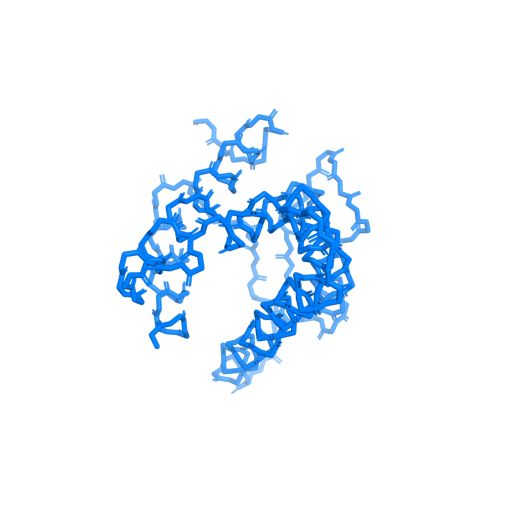581 -15.105 1.00 77.88 93 HIS A N 1
ATOM 744 C CA . HIS A 1 93 ? 10.309 1.506 -15.822 1.00 77.88 93 HIS A CA 1
ATOM 745 C C . HIS A 1 93 ? 11.415 1.991 -14.881 1.00 77.88 93 HIS A C 1
ATOM 747 O O . HIS A 1 93 ? 11.189 2.116 -13.677 1.00 77.88 93 HIS A O 1
ATOM 753 N N . GLU A 1 94 ? 12.601 2.247 -15.429 1.00 73.44 94 GLU A N 1
ATOM 754 C CA . GLU A 1 94 ? 13.718 2.775 -14.645 1.00 73.44 94 GLU A CA 1
ATOM 755 C C . GLU A 1 94 ? 13.333 4.125 -14.036 1.00 73.44 94 GLU A C 1
ATOM 757 O O . GLU A 1 94 ? 12.814 5.004 -14.734 1.00 73.44 94 GLU A O 1
ATOM 762 N N . SER A 1 95 ? 13.599 4.304 -12.741 1.00 78.62 95 SER A N 1
ATOM 763 C CA . SER A 1 95 ? 13.497 5.613 -12.104 1.00 78.62 95 SER A CA 1
ATOM 764 C C . SER A 1 95 ? 14.823 6.048 -11.499 1.00 78.62 95 SER A C 1
ATOM 766 O O . SER A 1 95 ? 15.715 5.261 -11.195 1.00 78.62 95 SER A O 1
ATOM 768 N N . THR A 1 96 ? 14.959 7.356 -11.295 1.00 80.19 96 THR A N 1
ATOM 769 C CA . THR A 1 96 ? 16.136 7.949 -10.648 1.00 80.19 96 THR A CA 1
ATOM 770 C C . THR A 1 96 ? 16.202 7.653 -9.147 1.00 80.19 96 THR A C 1
ATOM 772 O O . THR A 1 96 ? 17.211 7.948 -8.506 1.00 80.19 96 THR A O 1
ATOM 775 N N . SER A 1 97 ? 15.139 7.083 -8.571 1.00 85.50 97 SER A N 1
ATOM 776 C CA . SER A 1 97 ? 15.022 6.775 -7.150 1.00 85.50 97 SER A CA 1
ATOM 777 C C . SER A 1 97 ? 14.406 5.392 -6.952 1.00 85.50 97 SER A C 1
ATOM 779 O O . SER A 1 97 ? 13.276 5.248 -6.485 1.00 85.50 97 SER A O 1
ATOM 781 N N . ASP A 1 98 ? 15.166 4.361 -7.309 1.00 86.81 98 ASP A N 1
ATOM 782 C CA . ASP A 1 98 ? 14.755 2.971 -7.125 1.00 86.81 98 ASP A CA 1
ATOM 783 C C . ASP A 1 98 ? 15.282 2.410 -5.798 1.00 86.81 98 ASP A C 1
ATOM 785 O O . ASP A 1 98 ? 16.439 2.596 -5.410 1.00 86.81 98 ASP A O 1
ATOM 789 N N . TRP A 1 99 ? 14.417 1.698 -5.080 1.00 88.88 99 TRP A N 1
ATOM 790 C CA . TRP A 1 99 ? 14.799 0.833 -3.973 1.00 88.88 99 TRP A CA 1
ATOM 791 C C . TRP A 1 99 ? 14.894 -0.591 -4.501 1.00 88.88 99 TRP A C 1
ATOM 793 O O . TRP A 1 99 ? 13.896 -1.312 -4.589 1.00 88.88 99 TRP A O 1
ATOM 803 N N . PHE A 1 100 ? 16.126 -0.974 -4.841 1.00 88.94 100 PHE A N 1
ATOM 804 C CA . PHE A 1 100 ? 16.457 -2.184 -5.592 1.00 88.94 100 PHE A CA 1
ATOM 805 C C . PHE A 1 100 ? 15.919 -2.115 -7.030 1.00 88.94 100 PHE A C 1
ATOM 807 O O . PHE A 1 100 ? 16.461 -1.351 -7.818 1.00 88.94 100 PHE A O 1
ATOM 814 N N . SER A 1 101 ? 14.892 -2.891 -7.387 1.00 85.19 101 SER A N 1
ATOM 815 C CA . SER A 1 101 ? 14.315 -2.934 -8.744 1.00 85.19 101 SER A CA 1
ATOM 816 C C . SER A 1 101 ? 12.913 -2.318 -8.814 1.00 85.19 101 SER A C 1
ATOM 818 O O . SER A 1 101 ? 12.180 -2.532 -9.780 1.00 85.19 101 SER A O 1
ATOM 820 N N . VAL A 1 102 ? 12.520 -1.599 -7.761 1.00 86.75 102 VAL A N 1
ATOM 821 C CA . VAL A 1 102 ? 11.190 -1.016 -7.588 1.00 86.75 102 VAL A CA 1
ATOM 822 C C . VAL A 1 102 ? 11.343 0.476 -7.293 1.00 86.75 102 VAL A C 1
ATOM 824 O O . VAL A 1 102 ? 12.101 0.823 -6.383 1.00 86.75 102 VAL A O 1
ATOM 827 N N . PRO A 1 103 ? 10.604 1.365 -7.975 1.00 87.50 103 PRO A N 1
ATOM 828 C CA . PRO A 1 103 ? 10.603 2.786 -7.666 1.00 87.50 103 PRO A CA 1
ATOM 829 C C . PRO A 1 103 ? 10.229 3.036 -6.206 1.00 87.50 103 PRO A C 1
ATOM 831 O O . PRO A 1 103 ? 9.191 2.573 -5.727 1.00 87.50 103 PRO A O 1
ATOM 834 N N . ALA A 1 104 ? 11.053 3.799 -5.487 1.00 89.75 104 ALA A N 1
ATOM 835 C CA . ALA A 1 104 ? 10.897 4.036 -4.051 1.00 89.75 104 ALA A CA 1
ATOM 836 C C . ALA A 1 104 ? 9.526 4.628 -3.695 1.00 89.75 104 ALA A C 1
ATOM 838 O O . ALA A 1 104 ? 8.979 4.369 -2.620 1.00 89.75 104 ALA A O 1
ATOM 839 N N . PHE A 1 105 ? 8.932 5.394 -4.614 1.00 87.75 105 PHE A N 1
ATOM 840 C CA . PHE A 1 105 ? 7.620 5.988 -4.407 1.00 87.75 105 PHE A CA 1
ATOM 841 C C . PHE A 1 105 ? 6.498 4.948 -4.272 1.00 87.75 105 PHE A C 1
ATOM 843 O O . PHE A 1 105 ? 5.493 5.249 -3.633 1.00 87.75 105 PHE A O 1
ATOM 850 N N . VAL A 1 106 ? 6.648 3.739 -4.828 1.00 87.31 106 VAL A N 1
ATOM 851 C CA . VAL A 1 106 ? 5.609 2.697 -4.801 1.00 87.31 106 VAL A CA 1
ATOM 852 C C . VAL A 1 106 ? 5.394 2.172 -3.372 1.00 87.31 106 VAL A C 1
ATOM 854 O O . VAL A 1 106 ? 4.287 2.339 -2.848 1.00 87.31 106 VAL A O 1
ATOM 857 N N . PRO A 1 107 ? 6.416 1.650 -2.657 1.00 90.44 107 PRO A N 1
ATOM 858 C CA . PRO A 1 107 ? 6.259 1.296 -1.247 1.00 90.44 107 PRO A CA 1
ATOM 859 C C . PRO A 1 107 ? 5.832 2.472 -0.357 1.00 90.44 107 PRO A C 1
ATOM 861 O O . PRO A 1 107 ? 5.072 2.284 0.595 1.00 90.44 107 PRO A O 1
ATOM 864 N N . VAL A 1 108 ? 6.283 3.696 -0.660 1.00 92.00 108 VAL A N 1
ATOM 865 C CA . VAL A 1 108 ? 5.888 4.902 0.092 1.00 92.00 108 VAL A CA 1
ATOM 866 C C . VAL A 1 108 ? 4.408 5.234 -0.126 1.00 92.00 108 VAL A C 1
ATOM 868 O O . VAL A 1 108 ? 3.709 5.573 0.831 1.00 92.00 108 VAL A O 1
ATOM 871 N N . ALA A 1 109 ? 3.894 5.075 -1.347 1.00 88.44 109 ALA A N 1
ATOM 872 C CA . ALA A 1 109 ? 2.476 5.232 -1.646 1.00 88.44 109 ALA A CA 1
ATOM 873 C C . ALA A 1 109 ? 1.627 4.191 -0.905 1.00 88.44 109 ALA A C 1
ATOM 875 O O . ALA A 1 109 ? 0.569 4.538 -0.378 1.00 88.44 109 ALA A O 1
ATOM 876 N N . TYR A 1 110 ? 2.105 2.947 -0.774 1.00 89.69 110 TYR A N 1
ATOM 877 C CA . TYR A 1 110 ? 1.455 1.948 0.080 1.00 89.69 110 TYR A CA 1
ATOM 878 C C . TYR A 1 110 ? 1.440 2.392 1.541 1.00 89.69 110 TYR A C 1
ATOM 880 O O . TYR A 1 110 ? 0.378 2.401 2.160 1.00 89.69 110 TYR A O 1
ATOM 888 N N . ALA A 1 111 ? 2.573 2.832 2.089 1.00 93.38 111 ALA A N 1
ATOM 889 C CA . ALA A 1 111 ? 2.630 3.336 3.459 1.00 93.38 111 ALA A CA 1
ATOM 890 C C . ALA A 1 111 ? 1.600 4.452 3.702 1.00 93.38 111 ALA A C 1
ATOM 892 O O . ALA A 1 111 ? 0.821 4.377 4.654 1.00 93.38 111 ALA A O 1
ATOM 893 N N . ALA A 1 112 ? 1.531 5.434 2.799 1.00 92.25 112 ALA A N 1
ATOM 894 C CA . ALA A 1 112 ? 0.563 6.524 2.862 1.00 92.25 112 ALA A CA 1
ATOM 895 C C . ALA A 1 112 ? -0.885 6.018 2.749 1.00 92.25 112 ALA A C 1
ATOM 897 O O . ALA A 1 112 ? -1.720 6.342 3.595 1.00 92.25 112 ALA A O 1
ATOM 898 N N . GLY A 1 113 ? -1.175 5.173 1.758 1.00 88.44 113 GLY A N 1
ATOM 899 C CA . GLY A 1 113 ? -2.505 4.620 1.516 1.00 88.44 113 GLY A CA 1
ATOM 900 C C . GLY A 1 113 ? -3.028 3.790 2.686 1.00 88.44 113 GLY A C 1
ATOM 901 O O . GLY A 1 113 ? -4.166 3.965 3.102 1.00 88.44 113 GLY A O 1
ATOM 902 N N . TYR A 1 114 ? -2.210 2.919 3.277 1.00 91.19 114 TYR A N 1
ATOM 903 C CA . TYR A 1 114 ? -2.640 2.065 4.390 1.00 91.19 114 TYR A CA 1
ATOM 904 C C . TYR A 1 114 ? -2.679 2.783 5.747 1.00 91.19 114 TYR A C 1
ATOM 906 O O . TYR A 1 114 ? -3.429 2.357 6.629 1.00 91.19 114 TYR A O 1
ATOM 914 N N . SER A 1 115 ? -1.952 3.895 5.906 1.00 94.19 115 SER A N 1
ATOM 915 C CA . SER A 1 115 ? -1.930 4.693 7.144 1.00 94.19 115 SER A CA 1
ATOM 916 C C . SER A 1 115 ? -3.301 5.259 7.535 1.00 94.19 115 SER A C 1
ATOM 918 O O . SER A 1 115 ? -3.567 5.498 8.713 1.00 94.19 115 SER A O 1
ATOM 920 N N . VAL A 1 116 ? -4.209 5.437 6.568 1.00 91.25 116 VAL A N 1
ATOM 921 C CA . VAL A 1 116 ? -5.550 5.985 6.821 1.00 91.25 116 VAL A CA 1
ATOM 922 C C . VAL A 1 116 ? -6.529 4.939 7.351 1.00 91.25 116 VAL A C 1
ATOM 924 O O . VAL A 1 116 ? -7.540 5.301 7.948 1.00 91.25 116 VAL A O 1
ATOM 927 N N . LEU A 1 117 ? -6.253 3.638 7.193 1.00 89.38 117 LEU A N 1
ATOM 928 C CA . LEU A 1 117 ? -7.205 2.587 7.569 1.00 89.38 117 LEU A CA 1
ATOM 929 C C . LEU A 1 117 ? -7.577 2.589 9.062 1.00 89.38 117 LEU A C 1
ATOM 931 O O . LEU A 1 117 ? -8.772 2.488 9.356 1.00 89.38 117 LEU A O 1
ATOM 935 N N . PRO A 1 118 ? -6.640 2.757 10.020 1.00 91.00 118 PRO A N 1
ATOM 936 C CA . PRO A 1 118 ? -6.998 2.879 11.434 1.00 91.00 118 PRO A CA 1
ATOM 937 C C . PRO A 1 118 ? -7.949 4.049 11.725 1.00 91.00 118 PRO A C 1
ATOM 939 O O . PRO A 1 118 ? -8.821 3.932 12.589 1.00 91.00 118 PRO A O 1
ATOM 942 N N . LEU A 1 119 ? -7.828 5.154 10.978 1.00 91.31 119 LEU A N 1
ATOM 943 C CA . LEU A 1 119 ? -8.678 6.343 11.121 1.00 91.31 119 LEU A CA 1
ATOM 944 C C . LEU A 1 119 ? -10.122 6.074 10.672 1.00 91.31 119 LEU A C 1
ATOM 946 O O . LEU A 1 119 ? -11.062 6.680 11.183 1.00 91.31 119 LEU A O 1
ATOM 950 N N . LEU A 1 120 ? -10.304 5.119 9.760 1.00 87.81 120 LEU A N 1
ATOM 951 C CA . LEU A 1 120 ? -11.587 4.745 9.165 1.00 87.81 120 LEU A CA 1
ATOM 952 C C . LEU A 1 120 ? -12.242 3.537 9.855 1.00 87.81 120 LEU A C 1
ATOM 954 O O . LEU A 1 120 ? -13.234 3.007 9.359 1.00 87.81 120 LEU A O 1
ATOM 958 N N . ARG A 1 121 ? -11.720 3.081 11.004 1.00 83.06 121 ARG A N 1
ATOM 959 C CA . ARG A 1 121 ? -12.130 1.822 11.665 1.00 83.06 121 ARG A CA 1
ATOM 960 C C . ARG A 1 121 ? -13.630 1.686 11.965 1.00 83.06 121 ARG A C 1
ATOM 962 O O . ARG A 1 121 ? -14.135 0.573 12.030 1.00 83.06 121 ARG A O 1
ATOM 969 N N . ASN A 1 122 ? -14.326 2.807 12.153 1.00 86.44 122 ASN A N 1
ATOM 970 C CA . ASN A 1 122 ? -15.755 2.846 12.489 1.00 86.44 122 ASN A CA 1
ATOM 971 C C . ASN A 1 122 ? -16.649 3.166 11.281 1.00 86.44 122 ASN A C 1
ATOM 973 O O . ASN A 1 122 ? -17.857 3.343 11.430 1.00 86.44 122 ASN A O 1
ATOM 977 N N . TRP A 1 123 ? -16.065 3.318 10.094 1.00 88.19 123 TRP A N 1
ATOM 978 C CA . TRP A 1 123 ? -16.800 3.693 8.896 1.00 88.19 123 TRP A CA 1
ATOM 979 C C . TRP A 1 123 ? -17.409 2.464 8.222 1.00 88.19 123 TRP A C 1
ATOM 981 O O . TRP A 1 123 ? -16.996 1.323 8.433 1.00 88.19 123 TRP A O 1
ATOM 991 N N . ARG A 1 124 ? -18.419 2.701 7.382 1.00 89.19 124 ARG A N 1
ATOM 992 C CA . ARG A 1 124 ? -19.005 1.650 6.544 1.00 89.19 124 ARG A CA 1
ATOM 993 C C . ARG A 1 124 ? -17.959 1.149 5.550 1.00 89.19 124 ARG A C 1
ATOM 995 O O . ARG A 1 124 ? -17.250 1.956 4.954 1.00 89.19 124 ARG A O 1
ATOM 1002 N N . LEU A 1 125 ? -17.950 -0.160 5.288 1.00 79.38 125 LEU A N 1
ATOM 1003 C CA . LEU A 1 125 ? -16.985 -0.815 4.394 1.00 79.38 125 LEU A CA 1
ATOM 1004 C C . LEU A 1 125 ? -16.852 -0.123 3.027 1.00 79.38 125 LEU A C 1
ATOM 1006 O O . LEU A 1 125 ? -15.737 0.071 2.548 1.00 79.38 125 LEU A O 1
ATOM 1010 N N . ALA A 1 126 ? -17.973 0.272 2.413 1.00 79.50 126 ALA A N 1
ATOM 1011 C CA . ALA A 1 126 ? -17.970 0.957 1.120 1.00 79.50 126 ALA A CA 1
ATOM 1012 C C . ALA A 1 126 ? -17.237 2.309 1.184 1.00 79.50 126 ALA A C 1
ATOM 1014 O O . ALA A 1 126 ? -16.385 2.589 0.344 1.00 79.50 126 ALA A O 1
ATOM 1015 N N . SER A 1 127 ? -17.509 3.112 2.215 1.00 84.81 127 SER A N 1
ATOM 1016 C CA . SER A 1 127 ? -16.849 4.402 2.436 1.00 84.81 127 SER A CA 1
ATOM 1017 C C . SER A 1 127 ? -15.365 4.226 2.758 1.00 84.81 127 SER A C 1
ATOM 1019 O O . SER A 1 127 ? -14.538 4.925 2.183 1.00 84.81 127 SER A O 1
ATOM 1021 N N . THR A 1 128 ? -15.013 3.256 3.606 1.00 83.69 128 THR A N 1
ATOM 1022 C CA . THR A 1 128 ? -13.614 2.922 3.912 1.00 83.69 128 THR A CA 1
ATOM 1023 C C . THR A 1 128 ? -12.848 2.534 2.653 1.00 83.69 128 THR A C 1
ATOM 1025 O O . THR A 1 128 ? -11.758 3.044 2.419 1.00 83.69 128 THR A O 1
ATOM 1028 N N . THR A 1 129 ? -13.442 1.676 1.818 1.00 80.56 129 THR A N 1
ATOM 1029 C CA . THR A 1 129 ? -12.838 1.235 0.553 1.00 80.56 129 THR A CA 1
ATOM 1030 C C . THR A 1 129 ? -12.609 2.414 -0.389 1.00 80.56 129 THR A C 1
ATOM 1032 O O . THR A 1 129 ? -11.531 2.526 -0.961 1.00 80.56 129 THR A O 1
ATOM 1035 N N . LEU A 1 130 ? -13.595 3.307 -0.522 1.00 83.94 130 LEU A N 1
ATOM 1036 C CA . LEU A 1 130 ? -13.501 4.475 -1.396 1.00 83.94 130 LEU A CA 1
ATOM 1037 C C . LEU A 1 130 ? -12.416 5.454 -0.936 1.00 83.94 130 LEU A C 1
ATOM 1039 O O . LEU A 1 130 ? -11.600 5.881 -1.749 1.00 83.94 130 LEU A O 1
ATOM 1043 N N . VAL A 1 131 ? -12.392 5.799 0.356 1.00 85.94 131 VAL A N 1
ATOM 1044 C CA . VAL A 1 131 ? -11.387 6.720 0.907 1.00 85.94 131 VAL A CA 1
ATOM 1045 C C . VAL A 1 131 ? -9.994 6.117 0.771 1.00 85.94 131 VAL A C 1
ATOM 1047 O O . VAL A 1 131 ? -9.107 6.778 0.246 1.00 85.94 131 VAL A O 1
ATOM 1050 N N . TRP A 1 132 ? -9.815 4.850 1.153 1.00 86.31 132 TRP A N 1
ATOM 1051 C CA . TRP A 1 132 ? -8.536 4.154 1.016 1.00 86.31 132 TRP A CA 1
ATOM 1052 C C . TRP A 1 132 ? -8.045 4.118 -0.436 1.00 86.31 132 TRP A C 1
ATOM 1054 O O . TRP A 1 132 ? -6.910 4.505 -0.701 1.00 86.31 132 TRP A O 1
ATOM 1064 N N . ALA A 1 133 ? -8.905 3.720 -1.380 1.00 81.69 133 ALA A N 1
ATOM 1065 C CA . ALA A 1 133 ? -8.549 3.667 -2.796 1.00 81.69 133 ALA A CA 1
ATOM 1066 C C . ALA A 1 133 ? -8.189 5.056 -3.342 1.00 81.69 133 ALA A C 1
ATOM 1068 O O . ALA A 1 133 ? -7.226 5.189 -4.090 1.00 81.69 133 ALA A O 1
ATOM 1069 N N . THR A 1 134 ? -8.916 6.094 -2.921 1.00 83.44 134 THR A N 1
ATOM 1070 C CA . THR A 1 134 ? -8.635 7.481 -3.313 1.00 83.44 134 THR A CA 1
ATOM 1071 C C . THR A 1 134 ? -7.297 7.953 -2.750 1.00 83.44 134 THR A C 1
ATOM 1073 O O . THR A 1 134 ? -6.493 8.515 -3.485 1.00 83.44 134 THR A O 1
ATOM 1076 N N . THR A 1 135 ? -7.015 7.703 -1.467 1.00 86.50 135 THR A N 1
ATOM 1077 C CA . THR A 1 135 ? -5.728 8.061 -0.855 1.00 86.50 135 THR A CA 1
ATOM 1078 C C . THR A 1 135 ? -4.576 7.345 -1.541 1.00 86.50 135 THR A C 1
ATOM 1080 O O . THR A 1 135 ? -3.578 7.984 -1.858 1.00 86.50 135 THR A O 1
ATOM 1083 N N . LEU A 1 136 ? -4.715 6.042 -1.792 1.00 83.25 136 LEU A N 1
ATOM 1084 C CA . LEU A 1 136 ? -3.689 5.257 -2.465 1.00 83.25 136 LEU A CA 1
ATOM 1085 C C . LEU A 1 136 ? -3.433 5.782 -3.884 1.00 83.25 136 LEU A C 1
ATOM 1087 O O . LEU A 1 136 ? -2.288 6.042 -4.232 1.00 83.25 136 LEU A O 1
ATOM 1091 N N . LEU A 1 137 ? -4.494 6.020 -4.660 1.00 82.12 137 LEU A N 1
ATOM 1092 C CA . LEU A 1 137 ? -4.410 6.581 -6.008 1.00 82.12 137 LEU A CA 1
ATOM 1093 C C . LEU A 1 137 ? -3.695 7.940 -6.017 1.00 82.12 137 LEU A C 1
ATOM 1095 O O . LEU A 1 137 ? -2.759 8.144 -6.788 1.00 82.12 137 LEU A O 1
ATOM 1099 N N . LEU A 1 138 ? -4.113 8.860 -5.144 1.00 84.75 138 LEU A N 1
ATOM 1100 C CA . LEU A 1 138 ? -3.519 10.193 -5.045 1.00 84.75 138 LEU A CA 1
ATOM 1101 C C . LEU A 1 138 ? -2.063 10.139 -4.576 1.00 84.75 138 LEU A C 1
ATOM 1103 O O . LEU A 1 138 ? -1.243 10.897 -5.085 1.00 84.75 138 LEU A O 1
ATOM 1107 N N . ALA A 1 139 ? -1.727 9.245 -3.643 1.00 86.75 139 ALA A N 1
ATOM 1108 C CA . ALA A 1 139 ? -0.354 9.053 -3.192 1.00 86.75 139 ALA A CA 1
ATOM 1109 C C . ALA A 1 139 ? 0.528 8.507 -4.324 1.00 86.75 139 ALA A C 1
ATOM 1111 O O . ALA A 1 139 ? 1.595 9.059 -4.573 1.00 86.75 139 ALA A O 1
ATOM 1112 N N . SER A 1 140 ? 0.074 7.483 -5.051 1.00 83.31 140 SER A N 1
ATOM 1113 C CA . SER A 1 140 ? 0.810 6.912 -6.183 1.00 83.31 140 SER A CA 1
ATOM 1114 C C . SER A 1 140 ? 1.027 7.933 -7.301 1.00 83.31 140 SER A C 1
ATOM 1116 O O . SER A 1 140 ? 2.158 8.100 -7.753 1.00 83.31 140 SER A O 1
ATOM 1118 N N . ILE A 1 141 ? -0.021 8.658 -7.712 1.00 82.12 141 ILE A N 1
ATOM 1119 C CA . ILE A 1 141 ? 0.079 9.684 -8.762 1.00 82.12 141 ILE A CA 1
ATOM 1120 C C . ILE A 1 141 ? 0.945 10.852 -8.290 1.00 82.12 141 ILE A C 1
ATOM 1122 O O . ILE A 1 141 ? 1.884 11.241 -8.978 1.00 82.12 141 ILE A O 1
ATOM 1126 N N . GLY A 1 142 ? 0.653 11.405 -7.111 1.00 83.50 142 GLY A N 1
ATOM 1127 C CA . GLY A 1 142 ? 1.351 12.571 -6.580 1.00 83.50 142 GLY A CA 1
ATOM 1128 C C . GLY A 1 142 ? 2.841 12.313 -6.371 1.00 83.50 142 GLY A C 1
ATOM 1129 O O . GLY A 1 142 ? 3.662 13.130 -6.782 1.00 83.50 142 GLY A O 1
ATOM 1130 N N . LEU A 1 143 ? 3.206 11.165 -5.792 1.00 86.31 143 LEU A N 1
ATOM 1131 C CA . LEU A 1 143 ? 4.608 10.808 -5.580 1.00 86.31 143 LEU A CA 1
ATOM 1132 C C . LEU A 1 143 ? 5.311 10.420 -6.887 1.00 86.31 143 LEU A C 1
ATOM 1134 O O . LEU A 1 143 ? 6.464 10.801 -7.081 1.00 86.31 143 LEU A O 1
ATOM 1138 N N . GLY A 1 144 ? 4.633 9.725 -7.805 1.00 80.94 144 GLY A N 1
ATOM 1139 C CA . GLY A 1 144 ? 5.198 9.417 -9.120 1.00 80.94 144 GLY A CA 1
ATOM 1140 C C . GLY A 1 144 ? 5.453 10.678 -9.955 1.00 80.94 144 GLY A C 1
ATOM 1141 O O . GLY A 1 144 ? 6.515 10.818 -10.555 1.00 80.94 144 GLY A O 1
ATOM 1142 N N . LEU A 1 145 ? 4.548 11.663 -9.925 1.00 83.12 145 LEU A N 1
ATOM 1143 C CA . LEU A 1 145 ? 4.770 12.966 -10.565 1.00 83.12 145 LEU A CA 1
ATOM 1144 C C . LEU A 1 145 ? 5.901 13.748 -9.885 1.00 83.12 145 LEU A C 1
ATOM 1146 O O . LEU A 1 145 ? 6.758 14.309 -10.567 1.00 83.12 145 LEU A O 1
ATOM 1150 N N . ALA A 1 146 ? 5.934 13.770 -8.549 1.00 84.38 146 ALA A N 1
ATOM 1151 C CA . ALA A 1 146 ? 6.956 14.488 -7.785 1.00 84.38 146 ALA A CA 1
ATOM 1152 C C . ALA A 1 146 ? 8.371 13.928 -8.003 1.00 84.38 146 ALA A C 1
ATOM 1154 O O . ALA A 1 146 ? 9.342 14.680 -7.973 1.00 84.38 146 ALA A O 1
ATOM 1155 N N . THR A 1 147 ? 8.484 12.622 -8.244 1.00 83.62 147 THR A N 1
ATOM 1156 C CA . THR A 1 147 ? 9.756 11.945 -8.546 1.00 83.62 147 THR A CA 1
ATOM 1157 C C . THR A 1 147 ? 10.119 11.980 -10.032 1.00 83.62 147 THR A C 1
ATOM 1159 O O . THR A 1 147 ? 11.195 11.522 -10.406 1.00 83.62 147 THR A O 1
ATOM 1162 N N . GLY A 1 148 ? 9.262 12.557 -10.884 1.00 77.56 148 GLY A N 1
ATOM 1163 C CA . GLY A 1 148 ? 9.475 12.610 -12.332 1.00 77.56 148 GLY A CA 1
ATOM 1164 C C . GLY A 1 148 ? 9.333 11.254 -13.024 1.00 77.56 148 GLY A C 1
ATOM 1165 O O . GLY A 1 148 ? 9.850 11.084 -14.123 1.00 77.56 148 GLY A O 1
ATOM 1166 N N . PHE A 1 149 ? 8.658 10.298 -12.383 1.00 75.88 149 PHE A N 1
ATOM 1167 C CA . PHE A 1 149 ? 8.451 8.950 -12.904 1.00 75.88 149 PHE A CA 1
ATOM 1168 C C . PHE A 1 149 ? 7.441 8.906 -14.055 1.00 75.88 149 PHE A C 1
ATOM 1170 O O . PHE A 1 149 ? 7.612 8.147 -15.005 1.00 75.88 149 PHE A O 1
ATOM 1177 N N . PHE A 1 150 ? 6.388 9.726 -13.988 1.00 71.44 150 PHE A N 1
ATOM 1178 C CA . PHE A 1 150 ? 5.410 9.830 -15.069 1.00 71.44 150 PHE A CA 1
ATOM 1179 C C . PHE A 1 150 ? 5.830 10.897 -16.094 1.00 71.44 150 PHE A C 1
ATOM 1181 O O . PHE A 1 150 ? 6.290 11.974 -15.691 1.00 71.44 150 PHE A O 1
ATOM 1188 N N . PRO A 1 151 ? 5.655 10.639 -17.406 1.00 61.47 151 PRO A N 1
ATOM 1189 C CA . PRO A 1 151 ? 5.828 11.666 -18.423 1.00 61.47 151 PRO A CA 1
ATOM 1190 C C . PRO A 1 151 ? 4.832 12.812 -18.187 1.00 61.47 151 PRO A C 1
ATOM 1192 O O . PRO A 1 151 ? 3.691 12.579 -17.787 1.00 61.47 151 PRO A O 1
ATOM 1195 N N . ARG A 1 152 ? 5.301 14.049 -18.382 1.00 56.34 152 ARG A N 1
ATOM 1196 C CA . ARG A 1 152 ? 4.496 15.271 -18.226 1.00 56.34 152 ARG A CA 1
ATOM 1197 C C . ARG A 1 152 ? 3.514 15.463 -19.371 1.00 56.34 152 ARG A C 1
ATOM 1199 O O . ARG A 1 152 ? 3.899 15.137 -20.516 1.00 56.34 152 ARG A O 1
#

Foldseek 3Di:
DQLVCVVVVQVVCCVPQNHFWFFQDPDPCLVVLSVVCSVLVVVLLVVLLVQLVVCVVVPHDLVVSLQSSLVSLLVCQLVVVVVCVVVSRIFGDDFPADPRRHHSLLSNLSSQLRSCLSVCVPPDPVVSVVSSSVSSSCSSSVSCVVRVVTDD

Radius of gyration: 15.58 Å; chains: 1; bounding box: 36×34×46 Å